Protein AF-A0AAW7SVJ5-F1 (afdb_monomer_lite)

Foldseek 3Di:
DPDPVLVVVLVVQLPDLPADFLVNVVSLCVLLVHDLVRVCVVVVHDSVVSVVCHVVRNDDSCPSVVSVVSSVVVVVVD

pLDDT: mean 83.05, std 18.17, range [42.19, 97.88]

Organism: Burkholderia vietnamiensis (NCBI:txid60552)

Radius of gyration: 12.42 Å; chains: 1; bounding box: 33×20×29 Å

Secondary structure (DSSP, 8-state):
--HHHHHHHHHHHT--TT---HHHHHHHHHHHT--HHHHHHHHT--HHHHHHHHHHT---HHHHHHHHHHHHHHHHH-

Structure (mmCIF, N/CA/C/O backbone):
data_AF-A0AAW7SVJ5-F1
#
_entry.id   AF-A0AAW7SVJ5-F1
#
loop_
_atom_site.group_PDB
_atom_site.id
_atom_site.type_symbol
_atom_site.label_atom_id
_atom_site.label_alt_id
_atom_site.label_comp_id
_atom_site.label_asym_id
_atom_site.label_entity_id
_atom_site.label_seq_id
_atom_site.pdbx_PDB_ins_code
_atom_site.Cartn_x
_atom_site.Cartn_y
_atom_site.Cartn_z
_atom_site.occupancy
_atom_site.B_iso_or_equiv
_atom_site.auth_seq_id
_atom_site.auth_comp_id
_atom_site.auth_asym_id
_atom_site.auth_atom_id
_atom_site.pdbx_PDB_model_num
ATOM 1 N N . MET A 1 1 ? -21.200 8.361 15.465 1.00 42.19 1 MET A N 1
ATOM 2 C CA . MET A 1 1 ? -21.897 8.599 14.179 1.00 42.19 1 MET A CA 1
ATOM 3 C C . MET A 1 1 ? -20.929 8.827 13.001 1.00 42.19 1 MET A C 1
ATOM 5 O O . MET A 1 1 ? -21.335 9.422 12.023 1.00 42.19 1 MET A O 1
ATOM 9 N N . GLN A 1 2 ? -19.672 8.345 13.050 1.00 54.34 2 GLN A N 1
ATOM 10 C CA . GLN A 1 2 ? -18.625 8.712 12.069 1.00 54.34 2 GLN A CA 1
ATOM 11 C C . GLN A 1 2 ? -18.133 7.573 11.154 1.00 54.34 2 GLN A C 1
ATOM 13 O O . GLN A 1 2 ? -17.404 7.846 10.210 1.00 54.34 2 GLN A O 1
ATOM 18 N N . ASN A 1 3 ? -18.512 6.310 11.393 1.00 51.31 3 ASN A N 1
ATOM 19 C CA . ASN A 1 3 ? -17.881 5.183 10.689 1.00 51.31 3 ASN A CA 1
ATOM 20 C C . ASN A 1 3 ? -18.541 4.844 9.337 1.00 51.31 3 ASN A C 1
ATOM 22 O O . ASN A 1 3 ? -17.865 4.424 8.406 1.00 51.31 3 ASN A O 1
ATOM 26 N N . ALA A 1 4 ? -19.855 5.052 9.199 1.00 48.62 4 ALA A N 1
ATOM 27 C CA . ALA A 1 4 ? -20.594 4.657 7.996 1.00 48.62 4 ALA A CA 1
ATOM 28 C C . ALA A 1 4 ? -20.348 5.583 6.786 1.00 48.62 4 ALA A C 1
ATOM 30 O O . ALA A 1 4 ? -20.342 5.109 5.651 1.00 48.62 4 ALA A O 1
ATOM 31 N N . ASP A 1 5 ? -20.107 6.878 7.017 1.00 48.12 5 ASP A N 1
ATOM 32 C CA . ASP A 1 5 ? -19.864 7.853 5.944 1.00 48.12 5 ASP A CA 1
ATOM 33 C C . ASP A 1 5 ? -18.448 7.745 5.363 1.00 48.12 5 ASP A C 1
ATOM 35 O O . ASP A 1 5 ? -18.283 7.795 4.147 1.00 48.12 5 ASP A O 1
ATOM 39 N N . ALA A 1 6 ? -17.434 7.482 6.197 1.00 51.56 6 ALA A N 1
ATOM 40 C CA . ALA A 1 6 ? -16.064 7.256 5.731 1.00 51.56 6 ALA A CA 1
ATOM 41 C C . ALA A 1 6 ? -15.948 5.980 4.878 1.00 51.56 6 ALA A C 1
ATOM 43 O O . ALA A 1 6 ? -15.288 5.978 3.844 1.00 51.56 6 ALA A O 1
ATOM 44 N N . VAL A 1 7 ? -16.636 4.900 5.268 1.00 50.94 7 VAL A N 1
ATOM 45 C CA . VAL A 1 7 ? -16.658 3.644 4.498 1.00 50.94 7 VAL A CA 1
ATOM 46 C C . VAL A 1 7 ? -17.376 3.824 3.156 1.00 50.94 7 VAL A C 1
ATOM 48 O O . VAL A 1 7 ? -16.935 3.268 2.151 1.00 50.94 7 VAL A O 1
ATOM 51 N N . ARG A 1 8 ? -18.446 4.631 3.105 1.00 54.47 8 ARG A N 1
ATOM 52 C CA . ARG A 1 8 ? -19.132 4.987 1.851 1.00 54.47 8 ARG A CA 1
ATOM 53 C C . ARG A 1 8 ? -18.236 5.792 0.911 1.00 54.47 8 ARG A C 1
ATOM 55 O O . ARG A 1 8 ? -18.192 5.483 -0.277 1.00 54.47 8 ARG A O 1
ATOM 62 N N . ASP A 1 9 ? -17.507 6.767 1.440 1.00 52.50 9 ASP A N 1
ATOM 63 C CA . ASP A 1 9 ? -16.589 7.622 0.677 1.00 52.50 9 ASP A CA 1
ATOM 64 C C . ASP A 1 9 ? -15.396 6.826 0.109 1.00 52.50 9 ASP A C 1
ATOM 66 O O . ASP A 1 9 ? -15.039 6.938 -1.065 1.00 52.50 9 ASP A O 1
ATOM 70 N N . VAL A 1 10 ? -14.864 5.894 0.903 1.00 55.41 10 VAL A N 1
ATOM 71 C CA . VAL A 1 10 ? -13.841 4.921 0.489 1.00 55.41 10 VAL A CA 1
ATOM 72 C C . VAL A 1 10 ? -14.374 3.982 -0.606 1.00 55.41 10 VAL A C 1
ATOM 74 O O . VAL A 1 10 ? -13.675 3.703 -1.580 1.00 55.41 10 VAL A O 1
ATOM 77 N N . HIS A 1 11 ? -15.630 3.531 -0.511 1.00 53.72 11 HIS A N 1
ATOM 78 C CA . HIS A 1 11 ? -16.243 2.652 -1.515 1.00 53.72 11 HIS A CA 1
ATOM 79 C C . HIS A 1 11 ? -16.454 3.340 -2.878 1.00 53.72 11 HIS A C 1
ATOM 81 O O . HIS A 1 11 ? -16.413 2.670 -3.912 1.00 53.72 11 HIS A O 1
ATOM 87 N N . LEU A 1 12 ? -16.645 4.666 -2.891 1.00 52.06 12 LEU A N 1
ATOM 88 C CA . LEU A 1 12 ? -16.824 5.466 -4.109 1.00 52.06 12 LEU A CA 1
ATOM 89 C C . LEU A 1 12 ? -15.495 5.770 -4.824 1.00 52.06 12 LEU A C 1
ATOM 91 O O . LEU A 1 12 ? -15.474 5.831 -6.054 1.00 52.06 12 LEU A O 1
ATOM 95 N N . HIS A 1 13 ? -14.376 5.876 -4.099 1.00 53.59 13 HIS A N 1
ATOM 96 C CA . HIS A 1 13 ? -13.056 6.128 -4.696 1.00 53.59 13 HIS A CA 1
ATOM 97 C C . HIS A 1 13 ? -12.483 4.92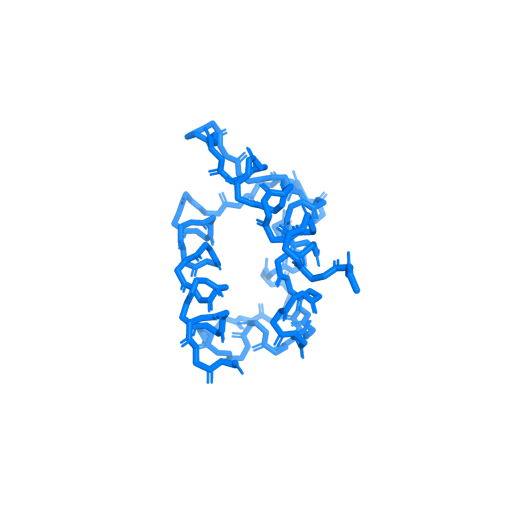7 -5.475 1.00 53.59 13 HIS A C 1
ATOM 99 O O . HIS A 1 13 ? -11.787 5.111 -6.474 1.00 53.59 13 HIS A O 1
ATOM 105 N N . PHE A 1 14 ? -12.824 3.688 -5.103 1.00 54.94 14 PHE A N 1
ATOM 106 C CA . PHE A 1 14 ? -12.328 2.479 -5.786 1.00 54.94 14 PHE A CA 1
ATOM 107 C C . PHE A 1 14 ? -13.100 2.097 -7.061 1.00 54.94 14 PHE A C 1
ATOM 109 O O . PHE A 1 14 ? -12.824 1.057 -7.659 1.00 54.94 14 PHE A O 1
ATOM 116 N N . ALA A 1 15 ? -14.074 2.901 -7.494 1.00 46.84 15 ALA A N 1
ATOM 117 C CA . ALA A 1 15 ? -14.943 2.596 -8.631 1.00 46.84 15 ALA A CA 1
ATOM 118 C C . ALA A 1 15 ? -14.336 2.922 -10.014 1.00 46.84 15 ALA A C 1
ATOM 120 O O . ALA A 1 15 ? -15.082 3.091 -10.977 1.00 46.84 15 ALA A O 1
ATOM 121 N N . ASN A 1 16 ? -13.005 3.006 -10.156 1.00 47.50 16 ASN A N 1
ATOM 122 C CA . ASN A 1 16 ? -12.384 3.356 -11.434 1.00 47.50 16 ASN A CA 1
ATOM 123 C C . ASN A 1 16 ? -11.424 2.277 -11.962 1.00 47.50 16 ASN A C 1
ATOM 125 O O . ASN A 1 16 ? -10.312 2.090 -11.473 1.00 47.50 16 ASN A O 1
ATOM 129 N N . ILE A 1 17 ? -11.847 1.623 -13.047 1.00 47.59 17 ILE A N 1
ATOM 130 C CA . ILE A 1 17 ? -11.104 0.615 -13.829 1.00 47.59 17 ILE A CA 1
ATOM 131 C C . ILE A 1 17 ? -9.884 1.249 -14.554 1.00 47.59 17 ILE A C 1
ATOM 133 O O . ILE A 1 17 ? -9.062 0.551 -15.145 1.00 47.59 17 ILE A O 1
ATOM 137 N N . ALA A 1 18 ? -9.713 2.577 -14.474 1.00 53.38 18 ALA A N 1
ATOM 138 C CA . ALA A 1 18 ? -8.637 3.333 -15.124 1.00 53.38 18 ALA A CA 1
ATOM 139 C C . ALA A 1 18 ? -7.281 3.336 -14.384 1.00 53.38 18 ALA A C 1
ATOM 141 O O . ALA A 1 18 ? -6.310 3.890 -14.898 1.00 53.38 18 ALA A O 1
ATOM 142 N N . GLY A 1 19 ? -7.178 2.691 -13.222 1.00 64.81 19 GLY A N 1
ATOM 143 C CA . GLY A 1 19 ? -5.930 2.589 -12.465 1.00 64.81 19 GLY A CA 1
ATOM 144 C C . GLY A 1 19 ? -5.964 3.380 -11.162 1.00 64.81 19 GLY A C 1
ATOM 145 O O . GLY A 1 19 ? -6.479 4.493 -11.087 1.00 64.81 19 GLY A O 1
ATOM 146 N N . MET A 1 20 ? -5.413 2.759 -10.125 1.00 81.62 20 MET A N 1
ATOM 147 C CA . MET A 1 20 ? -5.341 3.296 -8.771 1.00 81.62 20 MET A CA 1
ATOM 148 C C . MET A 1 20 ? -4.400 4.505 -8.699 1.00 81.62 20 MET A C 1
ATOM 150 O O . MET A 1 20 ? -3.303 4.456 -9.260 1.00 81.62 20 MET A O 1
ATOM 154 N N . LYS A 1 21 ? -4.780 5.566 -7.976 1.00 87.88 21 LYS A N 1
ATOM 155 C CA . LYS A 1 21 ? -3.873 6.685 -7.676 1.00 87.88 21 LYS A CA 1
ATOM 156 C C . LYS A 1 21 ? -3.124 6.440 -6.366 1.00 87.88 21 LYS A C 1
ATOM 158 O O . LYS A 1 21 ? -3.577 5.715 -5.485 1.00 87.88 21 LYS A O 1
ATOM 163 N N . ALA A 1 22 ? -1.993 7.124 -6.193 1.00 90.25 22 ALA A N 1
ATOM 164 C CA . ALA A 1 22 ? -1.198 7.042 -4.965 1.00 90.25 22 ALA A CA 1
ATOM 165 C C . ALA A 1 22 ? -1.980 7.456 -3.701 1.00 90.25 22 ALA A C 1
ATOM 167 O O . ALA A 1 22 ? -1.741 6.913 -2.625 1.00 90.25 22 ALA A O 1
ATOM 168 N N . GLN A 1 23 ? -2.931 8.387 -3.831 1.00 89.62 23 GLN A N 1
ATOM 169 C CA . GLN A 1 23 ? -3.794 8.814 -2.726 1.00 89.62 23 GLN A CA 1
ATOM 170 C C . GLN A 1 23 ? -4.774 7.705 -2.321 1.00 89.62 23 GLN A C 1
ATOM 172 O O . GLN A 1 23 ? -4.859 7.389 -1.137 1.00 89.62 23 GLN A O 1
ATOM 177 N N . ASP A 1 24 ? -5.418 7.048 -3.294 1.00 89.12 24 ASP A N 1
ATOM 178 C CA . ASP A 1 24 ? -6.301 5.897 -3.049 1.00 89.12 24 ASP A CA 1
ATOM 179 C C . ASP A 1 24 ? -5.529 4.759 -2.367 1.00 89.12 24 ASP A C 1
ATOM 181 O O . ASP A 1 24 ? -6.024 4.112 -1.446 1.00 89.12 24 ASP A O 1
ATOM 185 N N . PHE A 1 25 ? -4.276 4.547 -2.787 1.00 93.50 25 PHE A N 1
ATOM 186 C CA . PHE A 1 25 ? -3.375 3.569 -2.182 1.00 93.50 25 PHE A CA 1
ATOM 187 C C . PHE A 1 25 ? -3.074 3.898 -0.726 1.00 93.50 25 PHE A C 1
ATOM 189 O O . PHE A 1 25 ? -3.269 3.056 0.149 1.00 93.50 25 PHE A O 1
ATOM 196 N N . SER A 1 26 ? -2.663 5.136 -0.447 1.00 93.06 26 SER A N 1
ATOM 197 C CA . SER A 1 26 ? -2.404 5.576 0.923 1.00 93.06 26 SER A CA 1
ATOM 198 C C . SER A 1 26 ? -3.655 5.495 1.800 1.00 93.06 26 SER A C 1
ATOM 200 O O . SER A 1 26 ? -3.551 5.106 2.959 1.00 93.06 26 SER A O 1
ATOM 202 N N . CYS A 1 27 ? -4.829 5.833 1.261 1.00 91.56 27 CYS A N 1
ATOM 203 C CA . CYS A 1 27 ? -6.101 5.737 1.970 1.00 91.56 27 CYS A CA 1
ATOM 204 C C . CYS A 1 27 ? -6.426 4.282 2.345 1.00 91.56 27 CYS A C 1
ATOM 206 O O . CYS A 1 27 ? -6.687 3.994 3.514 1.00 91.56 27 CYS A O 1
ATOM 208 N N . ALA A 1 28 ? -6.324 3.354 1.385 1.00 92.75 28 ALA A N 1
ATOM 209 C CA . ALA A 1 28 ? -6.566 1.931 1.618 1.00 92.75 28 ALA A CA 1
ATOM 210 C C . ALA A 1 28 ? -5.659 1.370 2.723 1.00 92.75 28 ALA A C 1
ATOM 212 O O . ALA A 1 28 ? -6.123 0.669 3.621 1.00 92.75 28 ALA A O 1
ATOM 213 N N . LEU A 1 29 ? -4.366 1.710 2.681 1.00 95.62 29 LEU A N 1
ATOM 214 C CA . LEU A 1 29 ? -3.407 1.270 3.690 1.00 95.62 29 LEU A CA 1
ATOM 215 C C . LEU A 1 29 ? -3.740 1.816 5.082 1.00 95.62 29 LEU A C 1
ATOM 217 O O . LEU A 1 29 ? -3.677 1.063 6.052 1.00 95.62 29 LEU A O 1
ATOM 221 N N . SER A 1 30 ? -4.163 3.078 5.184 1.00 94.44 30 SER A N 1
ATOM 222 C CA . SER A 1 30 ? -4.603 3.665 6.455 1.00 94.44 30 SER A CA 1
ATOM 223 C C . SER A 1 30 ? -5.809 2.931 7.047 1.00 94.44 30 SER A C 1
ATOM 225 O O . SER A 1 30 ? -5.800 2.622 8.236 1.00 94.44 30 SER A O 1
ATOM 227 N N . VAL A 1 31 ? -6.815 2.584 6.232 1.00 92.00 31 VAL A N 1
ATOM 228 C CA . VAL A 1 31 ? -7.990 1.805 6.683 1.00 92.00 31 VAL A CA 1
ATOM 229 C C . VAL A 1 31 ? -7.580 0.422 7.197 1.00 92.00 31 VAL A C 1
ATOM 231 O O . VAL A 1 31 ? -8.107 -0.068 8.197 1.00 92.00 31 VAL A O 1
ATOM 234 N N . LEU A 1 32 ? -6.607 -0.198 6.532 1.00 93.88 32 LEU A N 1
ATOM 235 C CA . LEU A 1 32 ? -6.066 -1.506 6.896 1.00 93.88 32 LEU A CA 1
ATOM 236 C C . LEU A 1 32 ? -5.078 -1.459 8.070 1.00 93.88 32 LEU A C 1
ATOM 238 O O . LEU A 1 32 ? -4.667 -2.516 8.547 1.00 93.88 32 LEU A O 1
ATOM 242 N N . ALA A 1 33 ? -4.702 -0.264 8.537 1.00 96.25 33 ALA A N 1
ATOM 243 C CA . ALA A 1 33 ? -3.603 -0.034 9.474 1.00 96.25 33 ALA A CA 1
ATOM 244 C C . ALA A 1 33 ? -2.269 -0.649 8.996 1.00 96.25 33 ALA A C 1
ATOM 246 O O . ALA A 1 33 ? -1.486 -1.185 9.782 1.00 96.25 33 ALA A O 1
ATOM 247 N N . TRP A 1 34 ? -2.011 -0.600 7.688 1.00 97.12 34 TRP A N 1
ATOM 248 C CA . TRP A 1 34 ? -0.784 -1.100 7.067 1.00 97.12 34 TRP A CA 1
ATOM 249 C C . TRP A 1 34 ? 0.145 0.051 6.684 1.00 97.12 34 TRP A C 1
ATOM 251 O O . TRP A 1 34 ? -0.285 1.114 6.247 1.00 97.12 34 TRP A O 1
ATOM 261 N N . SER A 1 35 ? 1.452 -0.179 6.790 1.00 97.25 35 SER A N 1
ATOM 262 C CA . SER A 1 35 ? 2.461 0.652 6.128 1.00 97.25 35 SER A CA 1
ATOM 263 C C . SER A 1 35 ? 2.724 0.148 4.701 1.00 97.25 35 SER A C 1
ATOM 265 O O . SER A 1 35 ? 2.330 -0.963 4.341 1.00 97.25 35 SER A O 1
ATOM 267 N N . GLN A 1 36 ? 3.450 0.917 3.878 1.00 96.81 36 GLN A N 1
ATOM 268 C CA . GLN A 1 36 ? 3.895 0.416 2.566 1.00 96.81 36 GLN A CA 1
ATOM 269 C C . GLN A 1 36 ? 4.790 -0.827 2.698 1.00 96.81 36 GLN A C 1
ATOM 271 O O . GLN A 1 36 ? 4.695 -1.743 1.886 1.00 96.81 36 GLN A O 1
ATOM 276 N N . ALA A 1 37 ? 5.628 -0.876 3.739 1.00 97.00 37 ALA A N 1
ATOM 277 C CA . ALA A 1 37 ? 6.475 -2.029 4.031 1.00 97.00 37 ALA A CA 1
ATOM 278 C C . ALA A 1 37 ? 5.646 -3.253 4.451 1.00 97.00 37 ALA A C 1
ATOM 280 O O . ALA A 1 37 ? 5.953 -4.371 4.047 1.00 97.00 37 ALA A O 1
ATOM 281 N N . GLU A 1 38 ? 4.565 -3.043 5.207 1.00 97.88 38 GLU A N 1
ATOM 282 C CA . GLU A 1 38 ? 3.634 -4.110 5.580 1.00 97.88 38 GLU A CA 1
ATOM 283 C C . GLU A 1 38 ? 2.919 -4.689 4.363 1.00 97.88 38 GLU A C 1
ATOM 285 O O . GLU A 1 38 ? 2.846 -5.906 4.188 1.00 97.88 38 GLU A O 1
ATOM 290 N N . PHE A 1 39 ? 2.421 -3.810 3.496 1.00 97.50 39 PHE A N 1
ATOM 291 C CA . PHE A 1 39 ? 1.810 -4.200 2.235 1.00 97.50 39 PHE A CA 1
ATOM 292 C C . PHE A 1 39 ? 2.789 -4.993 1.356 1.00 97.50 39 PHE A C 1
ATOM 294 O O . PHE A 1 39 ? 2.434 -6.058 0.851 1.00 97.50 39 PHE A O 1
ATOM 301 N N . ALA A 1 40 ? 4.035 -4.522 1.237 1.00 97.38 40 ALA A N 1
ATOM 302 C CA . ALA A 1 40 ? 5.091 -5.210 0.500 1.00 97.38 40 ALA A CA 1
ATOM 303 C C . ALA A 1 40 ? 5.347 -6.621 1.058 1.00 97.38 40 ALA A C 1
ATOM 305 O O . ALA A 1 40 ? 5.320 -7.603 0.314 1.00 97.38 40 ALA A O 1
ATOM 306 N N . ARG A 1 41 ? 5.490 -6.733 2.385 1.00 97.75 41 ARG A N 1
ATOM 307 C CA . ARG A 1 41 ? 5.693 -8.003 3.093 1.00 97.75 41 ARG A CA 1
ATOM 308 C C . ARG A 1 41 ? 4.556 -8.993 2.846 1.00 97.75 41 ARG A C 1
ATOM 310 O O . ARG A 1 41 ? 4.823 -10.155 2.563 1.00 97.75 41 ARG A O 1
ATOM 317 N N . ARG A 1 42 ? 3.300 -8.544 2.927 1.00 95.88 42 ARG A N 1
ATOM 318 C CA . ARG A 1 42 ? 2.110 -9.393 2.714 1.00 95.88 42 ARG A CA 1
ATOM 319 C C . ARG A 1 42 ? 2.023 -9.962 1.303 1.00 95.88 42 ARG A C 1
ATOM 321 O O . ARG A 1 42 ? 1.511 -11.059 1.125 1.00 95.88 42 ARG A O 1
ATOM 328 N N . LEU A 1 43 ? 2.524 -9.220 0.322 1.00 94.00 43 LEU A N 1
ATOM 329 C CA . LEU A 1 43 ? 2.527 -9.624 -1.081 1.00 94.00 43 LEU A CA 1
ATOM 330 C C . LEU A 1 43 ? 3.809 -10.346 -1.507 1.00 94.00 43 LEU A C 1
ATOM 332 O O . LEU A 1 43 ? 3.900 -10.785 -2.650 1.00 94.00 43 LEU A O 1
ATOM 336 N N . GLY A 1 44 ? 4.808 -10.441 -0.624 1.00 96.00 44 GLY A N 1
ATOM 337 C CA . GLY A 1 44 ? 6.112 -11.009 -0.963 1.00 96.00 44 GLY A CA 1
ATOM 338 C C . GLY A 1 44 ? 6.876 -10.195 -2.011 1.00 96.00 44 GLY A C 1
ATOM 339 O O . GLY A 1 44 ? 7.671 -10.758 -2.759 1.00 96.00 44 GLY A O 1
ATOM 340 N N . VAL A 1 45 ? 6.631 -8.883 -2.093 1.00 95.62 45 VAL A N 1
ATOM 341 C CA . VAL A 1 45 ? 7.351 -7.977 -3.001 1.00 95.62 45 VAL A CA 1
ATOM 342 C C . VAL A 1 45 ? 8.327 -7.104 -2.224 1.00 95.62 45 VAL A C 1
ATOM 344 O O . VAL A 1 45 ? 8.129 -6.809 -1.047 1.00 95.62 45 VAL A O 1
ATOM 347 N N . ASP A 1 46 ? 9.385 -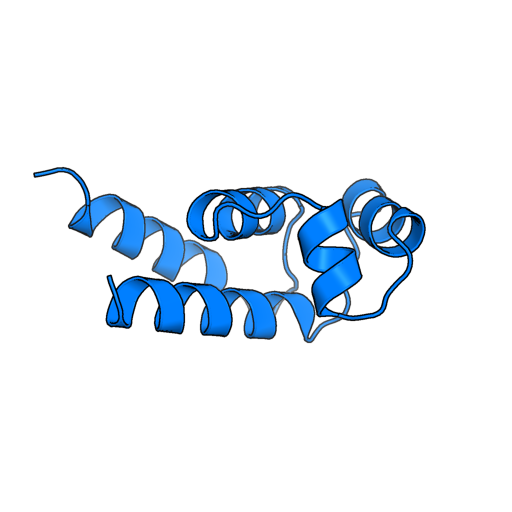6.654 -2.893 1.00 97.12 46 ASP A N 1
ATOM 348 C CA . ASP A 1 46 ? 10.369 -5.773 -2.272 1.00 97.12 46 ASP A CA 1
ATOM 349 C C . ASP A 1 46 ? 9.765 -4.379 -1.957 1.00 97.12 46 ASP A C 1
ATOM 351 O O . ASP A 1 46 ? 9.080 -3.807 -2.817 1.00 97.12 46 ASP A O 1
ATOM 355 N N . PRO A 1 47 ? 10.025 -3.777 -0.777 1.00 96.88 47 PRO A N 1
ATOM 356 C CA . PRO A 1 47 ? 9.503 -2.452 -0.428 1.00 96.88 47 PRO A CA 1
ATOM 357 C C . PRO A 1 47 ? 9.874 -1.343 -1.424 1.00 96.88 47 PRO A C 1
ATOM 359 O O . PRO A 1 47 ? 9.084 -0.424 -1.653 1.00 96.88 47 PRO A O 1
ATOM 362 N N . THR A 1 48 ? 11.042 -1.428 -2.072 1.00 97.00 48 THR A N 1
ATOM 363 C CA . THR A 1 48 ? 11.447 -0.467 -3.113 1.00 97.00 48 THR A CA 1
ATOM 364 C C . THR A 1 48 ? 10.585 -0.591 -4.367 1.00 97.00 48 THR A C 1
ATOM 366 O O . THR A 1 48 ? 10.368 0.402 -5.061 1.00 97.00 48 THR A O 1
ATOM 369 N N . THR A 1 49 ? 10.031 -1.775 -4.642 1.00 96.38 49 THR A N 1
ATOM 370 C CA . THR A 1 49 ? 9.091 -1.990 -5.751 1.00 96.38 49 THR A CA 1
ATOM 371 C C . THR A 1 49 ? 7.788 -1.236 -5.502 1.00 96.38 49 THR A C 1
ATOM 373 O O . THR A 1 49 ? 7.330 -0.506 -6.380 1.00 96.38 49 THR A O 1
ATOM 376 N N . VAL A 1 50 ? 7.242 -1.326 -4.286 1.00 96.62 50 VAL A N 1
ATOM 377 C CA . VAL A 1 50 ? 6.042 -0.570 -3.886 1.00 96.62 50 VAL A CA 1
ATOM 378 C C . VAL A 1 50 ? 6.309 0.935 -3.927 1.00 96.62 50 VAL A C 1
ATOM 380 O O . VAL A 1 50 ? 5.521 1.683 -4.503 1.00 96.62 50 VAL A O 1
ATOM 383 N N . SER A 1 51 ? 7.458 1.375 -3.407 1.00 96.38 51 SER A N 1
ATOM 384 C CA . SER A 1 51 ? 7.873 2.782 -3.461 1.00 96.38 51 SER A CA 1
ATOM 385 C C . SER A 1 51 ? 7.945 3.314 -4.900 1.00 96.38 51 SER A C 1
ATOM 387 O O . SER A 1 51 ? 7.447 4.403 -5.187 1.00 96.38 51 SER A O 1
ATOM 389 N N . ARG A 1 52 ? 8.465 2.522 -5.852 1.00 96.44 52 ARG A N 1
ATOM 390 C CA . ARG A 1 52 ? 8.480 2.884 -7.282 1.00 96.44 52 ARG A CA 1
ATOM 391 C C . ARG A 1 52 ? 7.078 3.020 -7.875 1.00 96.44 52 ARG A C 1
ATOM 393 O O . ARG A 1 52 ? 6.860 3.931 -8.675 1.00 96.44 52 ARG A O 1
ATOM 400 N N . TRP A 1 53 ? 6.129 2.158 -7.511 1.00 95.38 53 TRP A N 1
ATOM 401 C CA . TRP A 1 53 ? 4.738 2.287 -7.973 1.00 95.38 53 TRP A CA 1
ATOM 402 C C . TRP A 1 53 ? 4.114 3.589 -7.486 1.00 95.38 53 TRP A C 1
ATOM 404 O O . TRP A 1 53 ? 3.555 4.336 -8.285 1.00 95.38 53 TRP A O 1
ATOM 414 N N . VAL A 1 54 ? 4.288 3.895 -6.198 1.00 95.19 54 VAL A N 1
ATOM 415 C CA . VAL A 1 54 ? 3.771 5.120 -5.578 1.00 95.19 54 VAL A CA 1
ATOM 416 C C . VAL A 1 54 ? 4.410 6.358 -6.205 1.00 95.19 54 VAL A C 1
ATOM 418 O O . VAL A 1 54 ? 3.692 7.261 -6.625 1.00 95.19 54 VAL A O 1
ATOM 421 N N . GLY A 1 55 ? 5.740 6.382 -6.333 1.00 94.69 55 GLY A N 1
ATOM 422 C CA . GLY A 1 55 ? 6.473 7.519 -6.895 1.00 94.69 55 GLY A CA 1
ATOM 423 C C . GLY A 1 55 ? 6.175 7.774 -8.374 1.00 94.69 55 GLY A C 1
ATOM 424 O O . GLY A 1 55 ? 6.137 8.922 -8.804 1.00 94.69 55 GLY A O 1
ATOM 425 N N . SER A 1 56 ? 5.926 6.720 -9.157 1.00 93.50 56 SER A N 1
ATOM 426 C CA . SER A 1 56 ? 5.561 6.849 -10.577 1.00 93.50 56 SER A CA 1
ATOM 427 C C . SER A 1 56 ? 4.058 7.005 -10.823 1.00 93.50 56 SER A C 1
ATOM 429 O O . SER A 1 56 ? 3.659 7.289 -11.953 1.00 93.50 56 SER A O 1
ATOM 431 N N . GLY A 1 57 ? 3.219 6.773 -9.808 1.00 90.62 57 GLY A N 1
ATOM 432 C CA . GLY A 1 57 ? 1.764 6.684 -9.950 1.00 90.62 57 GLY A CA 1
ATOM 433 C C . GLY A 1 57 ? 1.293 5.508 -10.815 1.00 90.62 57 GLY A C 1
ATOM 434 O O . GLY A 1 57 ? 0.141 5.488 -11.240 1.00 90.62 57 GLY A O 1
ATOM 435 N N . LYS A 1 58 ? 2.171 4.541 -11.113 1.00 91.62 58 LYS A N 1
ATOM 436 C CA . LYS A 1 58 ? 1.874 3.383 -11.965 1.00 91.62 58 LYS A CA 1
ATOM 437 C C . LYS A 1 58 ? 1.813 2.126 -11.115 1.00 91.62 58 LYS A C 1
ATOM 439 O O . LYS A 1 58 ? 2.837 1.529 -10.787 1.00 91.62 58 LYS A O 1
ATOM 444 N N . PHE A 1 59 ? 0.594 1.711 -10.802 1.00 93.06 59 PHE A N 1
ATOM 445 C CA . PHE A 1 59 ? 0.330 0.482 -10.067 1.00 93.06 59 PHE A CA 1
ATOM 446 C C . PHE A 1 59 ? 0.033 -0.674 -11.028 1.00 93.06 59 PHE A C 1
ATOM 448 O O . PHE A 1 59 ? -0.593 -0.465 -12.074 1.00 93.06 59 PHE A O 1
ATOM 455 N N . PRO A 1 60 ? 0.423 -1.913 -10.684 1.00 92.38 60 PRO A N 1
ATOM 456 C CA . PRO A 1 60 ? -0.124 -3.090 -11.341 1.00 92.38 60 PRO A CA 1
ATOM 457 C C . PRO A 1 60 ? -1.656 -3.089 -11.270 1.00 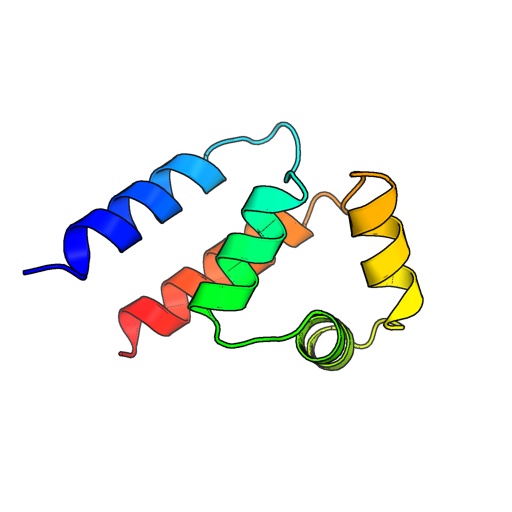92.38 60 PRO A C 1
ATOM 459 O O . PRO A 1 60 ? -2.236 -2.753 -10.237 1.00 92.38 60 PRO A O 1
ATOM 462 N N . LYS A 1 61 ? -2.314 -3.511 -12.358 1.00 88.56 61 LYS A N 1
ATOM 463 C CA . LYS A 1 61 ? -3.783 -3.444 -12.505 1.00 88.56 61 LYS A CA 1
ATOM 464 C C . LYS A 1 61 ? -4.550 -4.118 -11.360 1.00 88.56 61 LYS A C 1
ATOM 466 O O . LYS A 1 61 ? -5.639 -3.680 -11.017 1.00 88.56 61 LYS A O 1
ATOM 471 N N . TRP A 1 62 ? -3.980 -5.167 -10.772 1.00 89.44 62 TRP A N 1
ATOM 472 C CA . TRP A 1 62 ? -4.611 -5.945 -9.708 1.00 89.44 62 TRP A CA 1
ATOM 473 C C . TRP A 1 62 ? -4.509 -5.300 -8.317 1.00 89.44 62 TRP A C 1
ATOM 475 O O . TRP A 1 62 ? -5.279 -5.672 -7.436 1.00 89.44 62 TRP A O 1
ATOM 485 N N . VAL A 1 63 ? -3.592 -4.346 -8.090 1.00 93.19 63 VAL A N 1
ATOM 486 C CA . VAL A 1 63 ? -3.343 -3.783 -6.745 1.00 93.19 63 VAL A CA 1
ATOM 487 C C . VAL A 1 63 ? -4.581 -3.083 -6.192 1.00 93.19 63 VAL A C 1
ATOM 489 O O . VAL A 1 63 ? -4.897 -3.247 -5.014 1.00 93.19 63 VAL A O 1
ATOM 492 N N . GLY A 1 64 ? -5.302 -2.352 -7.047 1.00 91.38 64 GLY A N 1
ATOM 493 C CA . GLY A 1 64 ? -6.546 -1.691 -6.659 1.00 91.38 64 GLY A CA 1
ATOM 494 C C . GLY A 1 64 ? -7.597 -2.685 -6.162 1.00 91.38 64 GLY A C 1
ATOM 495 O O . GLY A 1 64 ? -8.142 -2.503 -5.077 1.00 91.38 64 GLY A O 1
ATOM 496 N N . GLU A 1 65 ? -7.822 -3.772 -6.906 1.00 89.75 65 GLU A N 1
ATOM 497 C CA . GLU A 1 65 ? -8.825 -4.782 -6.543 1.00 89.75 65 GLU A CA 1
ATOM 498 C C . GLU A 1 65 ? -8.429 -5.566 -5.288 1.00 89.75 65 GLU A C 1
ATOM 500 O O . GLU A 1 65 ? -9.256 -5.803 -4.411 1.00 89.75 65 GLU A O 1
ATOM 505 N N . TYR A 1 66 ? -7.145 -5.901 -5.143 1.00 93.38 66 TYR A N 1
ATOM 506 C CA . TYR A 1 66 ? -6.648 -6.556 -3.935 1.00 93.38 66 TYR A CA 1
ATOM 507 C C . TYR A 1 66 ? -6.918 -5.715 -2.678 1.00 93.38 66 TYR A C 1
ATOM 509 O O . TYR A 1 66 ? -7.436 -6.226 -1.685 1.00 93.38 66 TYR A O 1
ATOM 517 N N . LEU A 1 67 ? -6.597 -4.418 -2.718 1.00 93.75 67 LEU A N 1
ATOM 518 C CA . LEU A 1 67 ? -6.810 -3.522 -1.581 1.00 93.75 67 LEU A CA 1
ATOM 519 C C . LEU A 1 67 ? -8.294 -3.277 -1.310 1.00 93.75 67 LEU A C 1
ATOM 521 O O . LEU A 1 67 ? -8.693 -3.253 -0.146 1.00 93.75 67 LEU A O 1
ATOM 525 N N . ARG A 1 68 ? -9.118 -3.176 -2.359 1.00 90.69 68 ARG A N 1
ATOM 526 C CA . ARG A 1 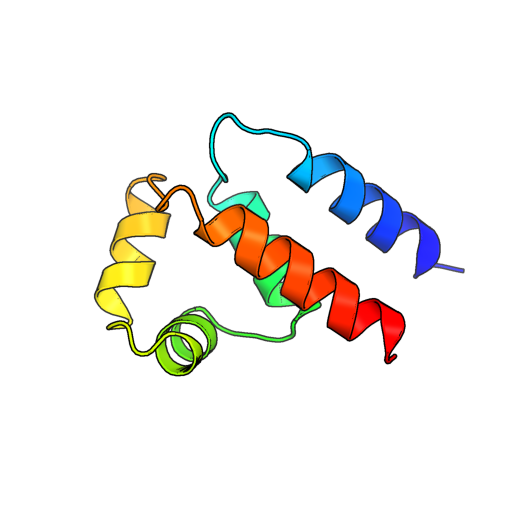68 ? -10.579 -3.115 -2.236 1.00 90.69 68 ARG A CA 1
ATOM 527 C C . ARG A 1 68 ? -11.116 -4.323 -1.4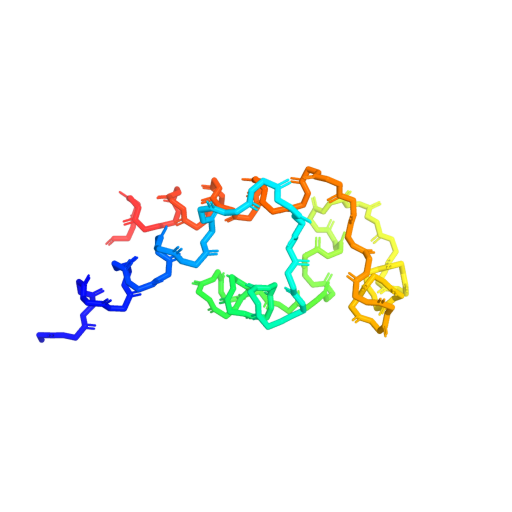65 1.00 90.69 68 ARG A C 1
ATOM 529 O O . ARG A 1 68 ? -11.869 -4.144 -0.509 1.00 90.69 68 ARG A O 1
ATOM 536 N N . LEU A 1 69 ? -10.717 -5.538 -1.848 1.00 92.31 69 LEU A N 1
ATOM 537 C CA . LEU A 1 69 ? -11.145 -6.770 -1.177 1.00 92.31 69 LEU A CA 1
ATOM 538 C C . LEU A 1 69 ? -10.632 -6.845 0.263 1.00 92.31 69 LEU A C 1
ATOM 540 O O . LEU A 1 69 ? -11.399 -7.177 1.162 1.00 92.31 69 LEU A O 1
ATOM 544 N N . ALA A 1 70 ? -9.366 -6.496 0.502 1.00 93.94 70 ALA A N 1
ATOM 545 C CA . ALA A 1 70 ? -8.795 -6.485 1.846 1.00 93.94 70 ALA A CA 1
ATOM 546 C C . ALA A 1 70 ? -9.553 -5.527 2.781 1.00 93.94 70 ALA A C 1
ATOM 548 O O . ALA A 1 70 ? -9.868 -5.897 3.913 1.00 93.94 70 ALA A O 1
ATOM 549 N N . VAL A 1 71 ? -9.874 -4.317 2.305 1.00 91.62 71 VAL A N 1
ATOM 550 C CA . VAL A 1 71 ? -10.669 -3.336 3.060 1.00 91.62 71 VAL A CA 1
ATOM 551 C C . VAL A 1 71 ? -12.061 -3.887 3.339 1.00 91.62 71 VAL A C 1
ATOM 553 O O . VAL A 1 71 ? -12.504 -3.850 4.482 1.00 91.62 71 VAL A O 1
ATOM 556 N N . LEU A 1 72 ? -12.725 -4.450 2.327 1.00 90.88 72 LEU A N 1
ATOM 557 C CA . LEU A 1 72 ? -14.066 -5.015 2.473 1.00 90.88 72 LEU A CA 1
ATOM 558 C C . LEU A 1 72 ? -14.106 -6.132 3.521 1.00 90.88 72 LEU A C 1
ATOM 560 O O . LEU A 1 72 ? -14.999 -6.140 4.363 1.00 90.88 72 LEU A O 1
ATOM 564 N N . VAL A 1 73 ?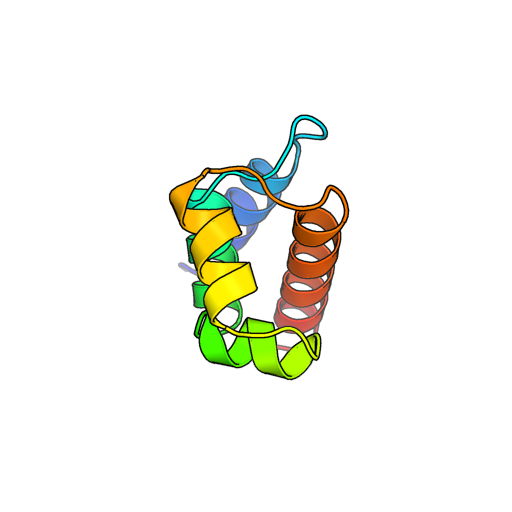 -13.124 -7.037 3.506 1.00 93.75 73 VAL A N 1
ATOM 565 C CA . VAL A 1 73 ? -13.014 -8.111 4.502 1.00 93.75 73 VAL A CA 1
ATOM 566 C C . VAL A 1 73 ? -12.782 -7.541 5.897 1.00 93.75 73 VAL A C 1
ATOM 568 O O . VAL A 1 73 ? -13.471 -7.949 6.824 1.00 93.75 73 VAL A O 1
ATOM 571 N N . LYS A 1 74 ? -11.865 -6.578 6.062 1.00 90.19 74 LYS A N 1
ATOM 572 C CA . LYS A 1 74 ? -11.622 -5.941 7.366 1.00 90.19 74 LYS A CA 1
ATOM 573 C C . LYS A 1 74 ? -12.896 -5.296 7.911 1.00 90.19 74 LYS A C 1
ATOM 575 O O . LYS A 1 74 ? -13.280 -5.565 9.037 1.00 90.19 74 LYS A O 1
ATOM 580 N N . THR A 1 75 ? -13.578 -4.497 7.094 1.00 88.19 75 THR A N 1
ATOM 581 C CA . THR A 1 75 ? -14.808 -3.803 7.498 1.00 88.19 75 THR A CA 1
ATOM 582 C C . THR A 1 75 ? -15.972 -4.754 7.778 1.00 88.19 75 THR A C 1
ATOM 584 O O . THR A 1 75 ? -16.849 -4.404 8.553 1.00 88.19 75 THR A O 1
ATOM 587 N N . ALA A 1 76 ? -16.012 -5.933 7.155 1.00 89.81 76 ALA A N 1
ATOM 588 C CA . ALA A 1 76 ? -17.038 -6.937 7.435 1.00 89.81 76 ALA A CA 1
ATOM 589 C C . ALA A 1 76 ? -16.780 -7.738 8.725 1.00 89.81 76 ALA A C 1
ATOM 591 O O . ALA A 1 76 ? -17.700 -8.388 9.219 1.00 89.81 76 ALA A O 1
ATOM 592 N N . LEU A 1 77 ? -15.538 -7.750 9.217 1.00 88.75 77 LEU A N 1
ATOM 593 C CA . LEU A 1 77 ? -15.117 -8.510 10.398 1.00 88.75 77 LEU A CA 1
ATOM 594 C C . LEU A 1 77 ? -14.957 -7.649 11.662 1.00 88.75 77 LEU A C 1
ATOM 596 O O . LEU A 1 77 ? -14.916 -8.217 12.753 1.00 88.75 77 LEU A O 1
ATOM 600 N N . ASP A 1 78 ? -14.843 -6.329 11.508 1.00 79.06 78 ASP A N 1
ATOM 601 C CA . ASP A 1 78 ? -14.852 -5.336 12.595 1.00 79.06 78 ASP A CA 1
ATOM 602 C C . ASP A 1 78 ? -16.285 -5.005 13.056 1.00 79.06 78 ASP A C 1
ATOM 604 O O . ASP A 1 78 ? -16.477 -4.824 14.281 1.00 79.06 78 ASP A O 1
#

InterPro domains:
  IPR001387 Cro/C1-type, helix-turn-helix domain [PS50943] (34-53)
  IPR010982 Lambda repressor-like, DNA-binding domain superfamily [G3DSA:1.10.260.40] (30-76)
  IPR010982 Lambda repressor-like, DNA-binding domain superfamily [SSF47413] (32-61)

Sequence (78 aa):
MQNADAVRDVHLHFANIAGMKAQDFSCALSVLAWSQAEFARRLGVDPTTVSRWVGSGKFPKWVGEYLRLAVLVKTALD